Protein 4O9I (pdb70)

Secondary structure (DSSP, 8-state):
--S-----EEEEEEEEEE----STTSPPPTT-----PPP---EEEEEEEEP--GGG-EEEEHHHHHHH----HHHHHH--------TTHHHHHHTTSHHHH--TTTGGGT--TT---EEEEEEE-SS--EEEEEEPTTS-GGG-EEEETT---TTHHHHHHHHHHTT--

Solvent-accessible surface area: 12454 Å² total

Radius of gyration: 20.23 Å; Cα contacts (8 Å, |Δi|>4): 205; chains: 1; bounding box: 52×60×42 Å

Sequence (169 aa):
NLYFQKGKVQKILIWKWGQPPSPTPVPRPPDADPPKPLEGRPERQFFVKWQGSYWHCSWVSELQLELHCQVFRNYQRRKNDDEPPSDEEKSRKRKNKDPKFAEEERFYRYGIKPEWIHRILNHSVDKKGHVHYLIKWRDLPYDQASWESEDVEIQDYDLFKQSYWNHREL

Structure (mmCIF, N/CA/C/O backbone):
data_4O9I
#
_entry.id   4O9I
#
_cell.length_a   50.211
_cell.length_b   60.475
_cell.length_c   92.988
_cell.angle_alpha   90.00
_cell.angle_beta   90.00
_cell.angle_gamma   90.00
#
_symmetry.space_group_name_H-M   'P 21 21 21'
#
loop_
_entity.id
_entity.type
_entity.pdbx_description
1 polymer 'Chromodomain-helicase-DNA-binding protein 4'
2 water water
#
loop_
_atom_site.group_PDB
_atom_site.id
_atom_site.type_symbol
_atom_site.label_atom_id
_atom_site.label_alt_id
_atom_site.label_comp_id
_atom_site.label_asym_id
_atom_site.label_entity_id
_atom_site.label_seq_id
_atom_site.pdbx_PDB_ins_code
_atom_site.Cartn_x
_atom_site.Cartn_y
_atom_site.Cartn_z
_atom_site.occupancy
_atom_site.B_iso_or_equiv
_atom_site.auth_seq_id
_atom_site.auth_comp_id
_atom_site.auth_asym_id
_atom_site.auth_atom_id
_atom_site.pdbx_PDB_model_num
ATOM 1 N N . ASN A 1 16 ? 25.617 26.978 65.117 1.00 76.57 16 ASN X N 1
ATOM 2 C CA . ASN A 1 16 ? 26.675 26.098 65.652 1.00 73.02 16 ASN X CA 1
ATOM 3 C C . ASN A 1 16 ? 28.052 26.458 65.188 1.00 70.30 16 ASN X C 1
ATOM 4 O O . ASN A 1 16 ? 28.530 25.960 64.163 1.00 69.29 16 ASN X O 1
ATOM 9 N N . LEU A 1 17 ? 28.731 27.233 66.005 1.00 69.74 17 LEU X N 1
ATOM 10 C CA . LEU A 1 17 ? 30.076 27.648 65.708 1.00 66.06 17 LEU X CA 1
ATOM 11 C C . LEU A 1 17 ? 31.063 26.599 66.173 1.00 61.17 17 LEU X C 1
ATOM 12 O O . LEU A 1 17 ? 32.240 26.811 66.103 1.00 60.56 17 LEU X O 1
ATOM 17 N N . TYR A 1 18 ? 30.577 25.458 66.623 1.00 56.99 18 TYR X N 1
ATOM 18 C CA . TYR A 1 18 ? 31.458 24.376 66.961 1.00 52.32 18 TYR X CA 1
ATOM 19 C C . TYR A 1 18 ? 30.756 23.058 67.058 1.00 50.21 18 TYR X C 1
ATOM 20 O O . TYR A 1 18 ? 29.571 22.984 67.148 1.00 51.50 18 TYR X O 1
ATOM 29 N N . PHE A 1 19 ? 31.535 22.007 67.025 1.00 47.03 19 PHE X N 1
ATOM 30 C CA . PHE A 1 19 ? 31.047 20.666 66.916 1.00 46.06 19 PHE X CA 1
ATOM 31 C C . PHE A 1 19 ? 30.384 20.190 68.151 1.00 48.10 19 PHE X C 1
ATOM 32 O O . PHE A 1 19 ? 30.859 20.390 69.217 1.00 48.64 19 PHE X O 1
ATOM 40 N N . GLN A 1 20 ? 29.297 19.487 67.983 1.00 50.09 20 GLN X N 1
ATOM 41 C CA . GLN A 1 20 ? 28.515 19.042 69.090 1.00 52.71 20 GLN X CA 1
ATOM 42 C C . GLN A 1 20 ? 28.957 17.698 69.582 1.00 52.11 20 GLN X C 1
ATOM 43 O O . GLN A 1 20 ? 29.245 16.842 68.813 1.00 50.16 20 GLN X O 1
ATOM 57 N N . LYS A 1 22 ? 27.626 14.426 71.164 1.00 56.57 22 LYS X N 1
ATOM 58 C CA . LYS A 1 22 ? 26.307 13.861 71.176 1.00 58.09 22 LYS X CA 1
ATOM 59 C C . LYS A 1 22 ? 26.196 12.807 72.221 1.00 60.02 22 LYS X C 1
ATOM 60 O O . LYS A 1 22 ? 25.133 12.480 72.663 1.00 62.83 22 LYS X O 1
ATOM 66 N N . GLY A 1 23 ? 27.320 12.277 72.617 1.00 58.97 23 GLY X N 1
ATOM 67 C CA . GLY A 1 23 ? 27.346 11.255 73.646 1.00 60.39 23 GLY X CA 1
ATOM 68 C C . GLY A 1 23 ? 28.765 10.801 73.773 1.00 59.04 23 GLY X C 1
ATOM 69 O O . GLY A 1 23 ? 29.676 11.635 73.765 1.00 58.23 23 GLY X O 1
ATOM 70 N N . LYS A 1 24 ? 28.952 9.484 73.856 1.00 59.82 24 LYS X N 1
ATOM 71 C CA . LYS A 1 24 ? 30.277 8.863 73.865 1.00 58.70 24 LYS X CA 1
ATOM 72 C C . LYS A 1 24 ? 30.574 8.308 72.489 1.00 55.68 24 LYS X C 1
ATOM 73 O O . LYS A 1 24 ? 29.711 7.737 71.837 1.00 56.22 24 LYS X O 1
ATOM 79 N N . VAL A 1 25 ? 31.794 8.525 72.039 1.00 53.15 25 VAL X N 1
ATOM 80 C CA . VAL A 1 25 ? 32.217 8.088 70.742 1.00 50.70 25 VAL X CA 1
ATOM 81 C C . VAL A 1 25 ? 32.452 6.635 70.767 1.00 52.85 25 VAL X C 1
ATOM 82 O O . VAL A 1 25 ? 33.044 6.128 71.696 1.00 56.43 25 VAL X O 1
ATOM 86 N N . GLN A 1 26 ? 31.953 5.934 69.772 1.00 52.31 26 GLN X N 1
ATOM 87 C CA . GLN A 1 26 ? 32.185 4.497 69.695 1.00 54.52 26 GLN X CA 1
ATOM 88 C C . GLN A 1 26 ? 33.288 4.163 68.675 1.00 53.74 26 GLN X C 1
ATOM 89 O O . GLN A 1 26 ? 34.041 3.254 68.852 1.00 54.58 26 GLN X O 1
ATOM 95 N N . LYS A 1 27 ? 33.378 4.916 67.599 1.00 51.87 27 LYS X N 1
ATOM 96 C CA . LYS A 1 27 ? 34.209 4.507 66.510 1.00 52.39 27 LYS X CA 1
ATOM 97 C C . LYS A 1 27 ? 34.473 5.717 65.654 1.00 49.83 27 LYS X C 1
ATOM 98 O O . LYS A 1 27 ? 33.610 6.597 65.491 1.00 47.80 27 LYS X O 1
ATOM 104 N N . ILE A 1 28 ? 35.672 5.778 65.111 1.00 49.35 28 ILE X N 1
ATOM 105 C CA . ILE A 1 28 ? 35.940 6.792 64.127 1.00 47.34 28 ILE X CA 1
ATOM 106 C C . ILE A 1 28 ? 35.795 6.189 62.780 1.00 47.61 28 ILE X C 1
ATOM 107 O O . ILE A 1 28 ? 36.455 5.258 62.504 1.00 50.30 28 ILE X O 1
ATOM 112 N N . LEU A 1 29 ? 34.903 6.673 61.945 1.00 46.67 29 LEU X N 1
ATOM 113 C CA . LEU A 1 29 ? 34.682 6.045 60.648 1.00 47.79 29 LEU X CA 1
ATOM 114 C C . LEU A 1 29 ? 35.664 6.547 59.612 1.00 48.04 29 LEU X C 1
ATOM 115 O O . LEU A 1 29 ? 35.952 5.837 58.680 1.00 50.55 29 LEU X O 1
ATOM 120 N N . ILE A 1 30 ? 36.168 7.776 59.765 1.00 47.14 30 ILE X N 1
ATOM 121 C CA . ILE A 1 30 ? 37.001 8.442 58.749 1.00 46.87 30 ILE X CA 1
ATOM 122 C C . ILE A 1 30 ? 37.496 9.802 59.290 1.00 45.14 30 ILE X C 1
ATOM 123 O O . ILE A 1 30 ? 36.960 10.312 60.276 1.00 43.52 30 ILE X O 1
ATOM 128 N N . TRP A 1 31 ? 38.513 10.407 58.663 1.00 44.93 31 TRP X N 1
ATOM 129 C CA . TRP A 1 31 ? 38.849 11.811 58.964 1.00 42.28 31 TRP X CA 1
ATOM 130 C C . TRP A 1 31 ? 39.253 12.541 57.709 1.00 43.68 31 TRP X C 1
ATOM 131 O O . TRP A 1 31 ? 39.631 11.919 56.716 1.00 44.48 31 TRP X O 1
ATOM 142 N N . LYS A 1 32 ? 39.109 13.867 57.747 1.00 43.73 32 LYS X N 1
ATOM 143 C CA . LYS A 1 32 ? 39.538 14.744 56.659 1.00 45.10 32 LYS X CA 1
ATOM 144 C C . LYS A 1 32 ? 40.132 16.067 57.216 1.00 44.75 32 LYS X C 1
ATOM 145 O O . LYS A 1 32 ? 39.945 16.458 58.403 1.00 42.46 32 LYS X O 1
ATOM 151 N N . TRP A 1 33 ? 40.872 16.754 56.361 1.00 46.44 33 TRP X N 1
ATOM 152 C CA . TRP A 1 33 ? 41.402 18.051 56.730 1.00 46.92 33 TRP X CA 1
ATOM 153 C C . TRP A 1 33 ? 40.323 19.048 56.452 1.00 47.44 33 TRP X C 1
ATOM 154 O O . TRP A 1 33 ? 39.504 18.850 55.547 1.00 49.58 33 TRP X O 1
ATOM 165 N N . GLY A 1 34 ? 40.296 20.129 57.212 1.00 71.82 34 GLY X N 1
ATOM 166 C CA . GLY A 1 34 ? 39.162 21.011 57.139 1.00 72.15 34 GLY X CA 1
ATOM 167 C C . GLY A 1 34 ? 39.567 22.347 57.608 1.00 74.00 34 GLY X C 1
ATOM 168 O O . GLY A 1 34 ? 40.650 22.502 58.184 1.00 74.29 34 GLY X O 1
ATOM 169 N N . GLN A 1 35 ? 38.705 23.326 57.355 1.00 75.83 35 GLN X N 1
ATOM 170 C CA . GLN A 1 35 ? 39.029 24.700 57.724 1.00 77.73 35 GLN X CA 1
ATOM 171 C C . GLN A 1 35 ? 38.759 24.872 59.192 1.00 76.68 35 GLN X C 1
ATOM 172 O O . GLN A 1 35 ? 37.828 24.255 59.722 1.00 74.25 35 GLN X O 1
ATOM 178 N N . PRO A 1 36 ? 39.607 25.688 59.852 1.00 78.07 36 PRO X N 1
ATOM 179 C CA . PRO A 1 36 ? 39.374 26.096 61.243 1.00 78.17 36 PRO X CA 1
ATOM 180 C C . PRO A 1 36 ? 38.037 26.822 61.447 1.00 78.16 36 PRO X C 1
ATOM 181 O O . PRO A 1 36 ? 37.542 27.522 60.544 1.00 78.28 36 PRO X O 1
ATOM 185 N N . PRO A 1 37 ? 37.451 26.644 62.636 1.00 77.72 37 PRO X N 1
ATOM 186 C CA . PRO A 1 37 ? 36.337 27.472 63.007 1.00 78.02 37 PRO X CA 1
ATOM 187 C C . PRO A 1 37 ? 36.607 28.925 62.662 1.00 80.11 37 PRO X C 1
ATOM 188 O O . PRO A 1 37 ? 37.750 29.398 62.754 1.00 81.19 37 PRO X O 1
ATOM 192 N N . SER A 1 38 ? 35.570 29.616 62.214 1.00 81.12 38 SER X N 1
ATOM 193 C CA . SER A 1 38 ? 35.698 31.026 61.839 1.00 83.27 38 SER X CA 1
ATOM 194 C C . SER A 1 38 ? 34.464 31.816 62.377 1.00 83.70 38 SER X C 1
ATOM 195 O O . SER A 1 38 ? 33.365 31.231 62.507 1.00 83.34 38 SER X O 1
ATOM 198 N N . PRO A 1 39 ? 34.649 33.111 62.760 1.00 84.96 39 PRO X N 1
ATOM 199 C CA . PRO A 1 39 ? 33.541 33.922 63.305 1.00 84.94 39 PRO X CA 1
ATOM 200 C C . PRO A 1 39 ? 32.613 34.544 62.289 1.00 85.65 39 PRO X C 1
ATOM 201 O O . PRO A 1 39 ? 31.573 35.059 62.692 1.00 86.24 39 PRO X O 1
ATOM 205 N N . THR A 1 40 ? 32.984 34.514 61.006 1.00 86.30 40 THR X N 1
ATOM 206 C CA . THR A 1 40 ? 32.197 35.152 59.930 1.00 87.47 40 THR X CA 1
ATOM 207 C C . THR A 1 40 ? 30.683 34.900 60.064 1.00 86.56 40 THR X C 1
ATOM 208 O O . THR A 1 40 ? 29.873 35.804 59.778 1.00 87.10 40 THR X O 1
ATOM 212 N N . PRO A 1 41 ? 30.306 33.676 60.505 1.00 84.86 41 PRO X N 1
ATOM 213 C CA . PRO A 1 41 ? 28.911 33.244 60.735 1.00 84.32 41 PRO X CA 1
ATOM 214 C C . PRO A 1 41 ? 28.047 33.950 61.808 1.00 84.01 41 PRO X C 1
ATOM 215 O O . PRO A 1 41 ? 26.939 33.438 62.077 1.00 83.25 41 PRO X O 1
ATOM 219 N N . VAL A 1 42 ? 28.536 35.056 62.415 1.00 84.36 42 VAL X N 1
ATOM 220 C CA . VAL A 1 42 ? 27.803 35.809 63.478 1.00 83.44 42 VAL X CA 1
ATOM 221 C C . VAL A 1 42 ? 26.947 36.931 62.854 1.00 84.28 42 VAL X C 1
ATOM 222 O O . VAL A 1 42 ? 27.496 37.893 62.293 1.00 85.52 42 VAL X O 1
ATOM 226 N N . PRO A 1 43 ? 25.596 36.799 62.951 1.00 83.07 43 PRO X N 1
ATOM 227 C CA . PRO A 1 43 ? 24.677 37.658 62.198 1.00 83.63 43 PRO X CA 1
ATOM 228 C C . PRO A 1 43 ? 24.849 39.144 62.427 1.00 84.54 43 PRO X C 1
ATOM 229 O O . PRO A 1 43 ? 25.012 39.590 63.562 1.00 84.03 43 PRO X O 1
ATOM 233 N N . ARG A 1 44 ? 24.820 39.873 61.315 1.00 85.86 44 ARG X N 1
ATOM 234 C CA . ARG A 1 44 ? 24.926 41.318 61.283 1.00 87.32 44 ARG X CA 1
ATOM 235 C C . ARG A 1 44 ? 23.642 41.960 61.806 1.00 86.25 44 ARG X C 1
ATOM 236 O O . ARG A 1 44 ? 22.546 41.414 61.638 1.00 85.58 44 ARG X O 1
ATOM 244 N N . PRO A 1 45 ? 23.769 43.131 62.446 1.00 85.72 45 PRO X N 1
ATOM 245 C CA . PRO A 1 45 ? 22.589 43.799 62.977 1.00 84.90 45 PRO X CA 1
ATOM 246 C C . PRO A 1 45 ? 21.801 44.462 61.875 1.00 85.53 45 PRO X C 1
ATOM 247 O O . PRO A 1 45 ? 22.383 44.896 60.884 1.00 87.51 45 PRO X O 1
ATOM 251 N N . PRO A 1 46 ? 20.483 44.566 62.045 1.00 84.24 46 PRO X N 1
ATOM 252 C CA . PRO A 1 46 ? 19.662 45.195 61.012 1.00 85.30 46 PRO X CA 1
ATOM 253 C C . PRO A 1 46 ? 19.937 46.668 60.743 1.00 86.95 46 PRO X C 1
ATOM 254 O O . PRO A 1 46 ? 19.430 47.173 59.761 1.00 89.03 46 PRO X O 1
ATOM 258 N N . ASP A 1 47 ? 20.722 47.348 61.583 1.00 86.65 47 ASP X N 1
ATOM 259 C CA . ASP A 1 47 ? 20.989 48.790 61.422 1.00 88.18 47 ASP X CA 1
ATOM 260 C C . ASP A 1 47 ? 22.387 49.175 60.867 1.00 90.28 47 ASP X C 1
ATOM 261 O O . ASP A 1 47 ? 22.746 50.347 60.835 1.00 91.34 47 ASP X O 1
ATOM 266 N N . ALA A 1 48 ? 23.116 48.220 60.331 1.00 91.29 48 ALA X N 1
ATOM 267 C CA . ALA A 1 48 ? 24.409 48.524 59.737 1.00 93.67 48 ALA X CA 1
ATOM 268 C C . ALA A 1 48 ? 24.293 48.945 58.275 1.00 96.89 48 ALA X C 1
ATOM 269 O O . ALA A 1 48 ? 23.201 49.198 57.782 1.00 97.72 48 ALA X O 1
ATOM 271 N N . ASP A 1 49 ? 25.434 49.017 57.593 1.00 99.31 49 ASP X N 1
ATOM 272 C CA . ASP A 1 49 ? 25.514 49.336 56.163 1.00 102.05 49 ASP X CA 1
ATOM 273 C C . ASP A 1 49 ? 26.818 48.811 55.576 1.00 103.10 49 ASP X C 1
ATOM 274 O O . ASP A 1 49 ? 27.679 48.327 56.303 1.00 102.13 49 ASP X O 1
ATOM 276 N N . PRO A 1 50 ? 26.948 48.874 54.255 1.00 105.44 50 PRO X N 1
ATOM 277 C CA . PRO A 1 50 ? 28.165 48.416 53.568 1.00 106.18 50 PRO X CA 1
ATOM 278 C C . PRO A 1 50 ? 29.262 48.010 54.526 1.00 104.74 50 PRO X C 1
ATOM 279 O O . PRO A 1 50 ? 30.170 48.808 54.705 1.00 106.45 50 PRO X O 1
ATOM 283 N N . PRO A 1 55 ? 32.994 42.274 57.926 1.00 118.86 55 PRO X N 1
ATOM 284 C CA . PRO A 1 55 ? 34.431 42.108 58.221 1.00 119.10 55 PRO X CA 1
ATOM 285 C C . PRO A 1 55 ? 34.998 40.677 57.966 1.00 117.33 55 PRO X C 1
ATOM 286 O O . PRO A 1 55 ? 34.375 39.667 58.350 1.00 115.17 55 PRO X O 1
ATOM 290 N N . LYS A 1 56 ? 36.170 40.605 57.318 1.00 118.18 56 LYS X N 1
ATOM 291 C CA . LYS A 1 56 ? 36.762 39.317 56.872 1.00 116.66 56 LYS X CA 1
ATOM 292 C C . LYS A 1 56 ? 38.087 38.954 57.587 1.00 115.84 56 LYS X C 1
ATOM 293 O O . LYS A 1 56 ? 39.075 39.699 57.488 1.00 117.66 56 LYS X O 1
ATOM 299 N N . PRO A 1 57 ? 38.098 37.806 58.315 1.00 112.72 57 PRO X N 1
ATOM 300 C CA . PRO A 1 57 ? 39.303 37.272 58.988 1.00 111.47 57 PRO X CA 1
ATOM 301 C C . PRO A 1 57 ? 40.230 36.414 58.088 1.00 110.34 57 PRO X C 1
ATOM 302 O O . PRO A 1 57 ? 39.750 35.768 57.156 1.00 109.55 57 PRO X O 1
ATOM 306 N N . LEU A 1 58 ? 41.540 36.416 58.380 1.00 109.69 58 LEU X N 1
ATOM 307 C CA . LEU A 1 58 ? 42.537 35.627 57.628 1.00 108.62 58 LEU X CA 1
ATOM 308 C C . LEU A 1 58 ? 42.271 34.136 57.846 1.00 105.22 58 LEU X C 1
ATOM 309 O O . LEU A 1 58 ? 41.738 33.732 58.891 1.00 103.85 58 LEU X O 1
ATOM 314 N N . GLU A 1 59 ? 42.614 33.322 56.851 1.00 103.50 59 GLU X N 1
ATOM 315 C CA . GLU A 1 59 ? 42.298 31.896 56.907 1.00 100.09 59 GLU X CA 1
ATOM 316 C C . GLU A 1 59 ? 43.330 31.151 57.726 1.00 97.47 59 GLU X C 1
ATOM 317 O O . GLU A 1 59 ? 44.544 31.382 57.593 1.00 98.32 59 GLU X O 1
ATOM 323 N N . GLY A 1 60 ? 42.821 30.267 58.580 1.00 93.15 60 GLY X N 1
ATOM 324 C CA . GLY A 1 60 ? 43.641 29.608 59.568 1.00 90.61 60 GLY X CA 1
ATOM 325 C C . GLY A 1 60 ? 44.251 28.352 58.998 1.00 87.82 60 GLY X C 1
ATOM 326 O O . GLY A 1 60 ? 43.966 27.961 57.862 1.00 87.01 60 GLY X O 1
ATOM 327 N N . ARG A 1 61 ? 45.109 27.736 59.806 1.00 85.23 61 ARG X N 1
ATOM 328 C CA . ARG A 1 61 ? 45.654 26.428 59.521 1.00 82.70 61 ARG X CA 1
ATOM 329 C C . ARG A 1 61 ? 44.532 25.363 59.537 1.00 78.47 61 ARG X C 1
ATOM 330 O O . ARG A 1 61 ? 43.752 25.275 60.493 1.00 76.77 61 ARG X O 1
ATOM 338 N N . PRO A 1 62 ? 44.459 24.538 58.483 1.00 75.56 62 PRO X N 1
ATOM 339 C CA . PRO A 1 62 ? 43.448 23.511 58.503 1.00 72.32 62 PRO X CA 1
ATOM 340 C C . PRO A 1 62 ? 43.726 22.544 59.625 1.00 69.42 62 PRO X C 1
ATOM 341 O O . PRO A 1 62 ? 44.877 22.381 60.045 1.00 69.84 62 PRO X O 1
ATOM 345 N N . GLU A 1 63 ? 42.676 21.896 60.097 1.00 65.82 63 GLU X N 1
ATOM 346 C CA . GLU A 1 63 ? 42.828 20.937 61.151 1.00 63.16 63 GLU X CA 1
ATOM 347 C C . GLU A 1 63 ? 42.053 19.684 60.876 1.00 58.91 63 GLU X C 1
ATOM 348 O O . GLU A 1 63 ? 41.252 19.622 59.942 1.00 58.25 63 GLU X O 1
ATOM 354 N N . ARG A 1 64 ? 42.324 18.656 61.658 1.00 55.31 64 ARG X N 1
ATOM 355 C CA . ARG A 1 64 ? 41.715 17.377 61.369 1.00 52.37 64 ARG X CA 1
ATOM 356 C C . ARG A 1 64 ? 40.337 17.350 61.932 1.00 51.33 64 ARG X C 1
ATOM 357 O O . ARG A 1 64 ? 40.144 17.811 63.016 1.00 51.58 64 ARG X O 1
ATOM 365 N N . GLN A 1 65 ? 39.379 16.862 61.163 1.00 50.70 65 GLN X N 1
ATOM 366 C CA . GLN A 1 65 ? 38.003 16.618 61.637 1.00 50.14 65 GLN X CA 1
ATOM 367 C C . GLN A 1 65 ? 37.637 15.178 61.472 1.00 49.18 65 GLN X C 1
ATOM 368 O O . GLN A 1 65 ? 37.961 14.565 60.469 1.00 48.91 65 GLN X O 1
ATOM 374 N N . PHE A 1 66 ? 36.896 14.675 62.436 1.00 48.77 66 PHE X N 1
ATOM 375 C CA . PHE A 1 66 ? 36.640 13.246 62.551 1.00 48.01 66 PHE X CA 1
ATOM 376 C C . PHE A 1 66 ? 35.161 12.921 62.496 1.00 47.76 66 PHE X C 1
ATOM 377 O O . PHE A 1 66 ? 34.393 13.530 63.169 1.00 48.04 66 PHE X O 1
ATOM 385 N N . PHE A 1 67 ? 34.778 11.981 61.651 1.00 47.34 67 PHE X N 1
ATOM 386 C CA . PHE A 1 67 ? 33.399 11.487 61.579 1.00 47.23 67 PHE X CA 1
ATOM 387 C C . PHE A 1 67 ? 33.246 10.295 62.502 1.00 46.89 67 PHE X C 1
ATOM 388 O O . PHE A 1 67 ? 33.885 9.288 62.281 1.00 46.50 67 PHE X O 1
ATOM 396 N N . VAL A 1 68 ? 32.405 10.404 63.519 1.00 47.14 68 VAL X N 1
ATOM 397 C CA . VAL A 1 68 ? 32.311 9.366 64.539 1.00 47.06 68 VAL X CA 1
ATOM 398 C C . VAL A 1 68 ? 30.925 8.744 64.557 1.00 47.24 68 VAL X C 1
ATOM 399 O O . VAL A 1 68 ? 29.947 9.378 64.121 1.00 47.52 68 VAL X O 1
ATOM 403 N N . LYS A 1 69 ? 30.861 7.492 65.035 1.00 47.21 69 LYS X N 1
ATOM 404 C CA . LYS A 1 69 ? 29.637 6.868 65.495 1.00 47.66 69 LYS X CA 1
ATOM 405 C C . LYS A 1 69 ? 29.559 6.986 67.005 1.00 48.11 69 LYS X C 1
ATOM 406 O O . LYS A 1 69 ? 30.535 6.784 67.689 1.00 48.06 69 LYS X O 1
ATOM 412 N N . TRP A 1 70 ? 28.389 7.340 67.511 1.00 48.65 70 TRP X N 1
ATOM 413 C CA . TRP A 1 70 ? 28.171 7.485 68.935 1.00 49.21 70 TRP X CA 1
ATOM 414 C C . TRP A 1 70 ? 27.655 6.146 69.519 1.00 50.12 70 TRP X C 1
ATOM 415 O O . TRP A 1 70 ? 26.919 5.375 68.865 1.00 50.39 70 TRP X O 1
ATOM 426 N N . GLN A 1 71 ? 28.048 5.887 70.753 1.00 51.01 71 GLN X N 1
ATOM 427 C CA . GLN A 1 71 ? 27.527 4.776 71.472 1.00 52.66 71 GLN X CA 1
ATOM 428 C C . GLN A 1 71 ? 26.049 4.860 71.647 1.00 52.45 71 GLN X C 1
ATOM 429 O O . GLN A 1 71 ? 25.548 5.881 72.106 1.00 52.57 71 GLN X O 1
ATOM 435 N N . GLY A 1 72 ? 25.377 3.760 71.299 1.00 52.30 72 GLY X N 1
ATOM 436 C CA . GLY A 1 72 ? 23.956 3.544 71.555 1.00 53.25 72 GLY X CA 1
ATOM 437 C C . GLY A 1 72 ? 23.052 4.231 70.581 1.00 53.08 72 GLY X C 1
ATOM 438 O O . GLY A 1 72 ? 21.867 4.361 70.842 1.00 53.93 72 GLY X O 1
ATOM 447 N N . SER A 1 74 ? 22.131 5.061 66.318 1.00 51.99 74 SER X N 1
ATOM 448 C CA . SER A 1 74 ? 22.262 4.649 64.938 1.00 51.70 74 SER X CA 1
ATOM 449 C C . SER A 1 74 ? 23.131 5.566 64.127 1.00 50.79 74 SER X C 1
ATOM 450 O O . SER A 1 74 ? 23.427 6.700 64.510 1.00 50.51 74 SER X O 1
ATOM 453 N N . TYR A 1 75 ? 23.385 5.116 62.926 1.00 50.54 75 TYR X N 1
ATOM 454 C CA . TYR A 1 75 ? 24.179 5.796 61.957 1.00 49.87 75 TYR X CA 1
ATOM 455 C C . TYR A 1 75 ? 23.591 7.117 61.524 1.00 50.21 75 TYR X C 1
ATOM 456 O O . TYR A 1 75 ? 24.274 7.920 60.993 1.00 49.80 75 TYR X O 1
ATOM 465 N N . TRP A 1 76 ? 22.328 7.352 61.773 1.00 51.07 76 TRP X N 1
ATOM 466 C CA . TRP A 1 76 ? 21.721 8.632 61.478 1.00 51.48 76 TRP X CA 1
ATOM 467 C C . TRP A 1 76 ? 22.353 9.763 62.257 1.00 51.00 76 TRP X C 1
ATOM 468 O O . TRP A 1 76 ? 22.275 10.903 61.884 1.00 51.14 76 TRP X O 1
ATOM 479 N N . HIS A 1 77 ? 22.920 9.443 63.393 1.00 50.61 77 HIS X N 1
ATOM 480 C CA . HIS A 1 77 ? 23.476 10.443 64.281 1.00 50.31 77 HIS X CA 1
ATOM 481 C C . HIS A 1 77 ? 24.954 10.747 64.124 1.00 49.56 77 HIS X C 1
ATOM 482 O O . HIS A 1 77 ? 25.506 11.563 64.892 1.00 49.41 77 HIS X O 1
ATOM 489 N N . CYS A 1 78 ? 25.597 10.104 63.142 1.00 49.37 78 CYS X N 1
ATOM 490 C CA . CYS A 1 78 ? 27.035 10.251 62.986 1.00 49.72 78 CYS X CA 1
ATOM 491 C C . CYS A 1 78 ? 27.248 11.663 6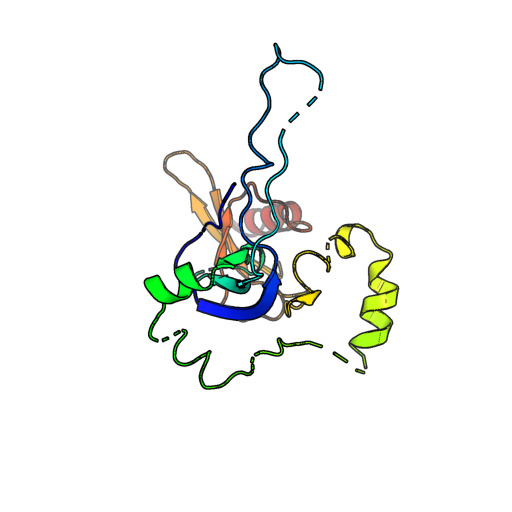2.586 1.00 50.32 78 CYS X C 1
ATOM 492 O O . CYS A 1 78 ? 26.493 12.216 61.796 1.00 50.45 78 CYS X O 1
ATOM 495 N N . SER A 1 79 ? 28.267 12.237 63.179 1.00 39.08 79 SER X N 1
ATOM 496 C CA . SER A 1 79 ? 28.563 13.630 63.030 1.00 39.50 79 SER X CA 1
ATOM 497 C C . SER A 1 79 ? 30.065 13.830 63.181 1.00 37.63 79 SER X C 1
ATOM 498 O O . SER A 1 79 ? 30.832 12.899 63.366 1.00 35.69 79 SER X O 1
ATOM 501 N N . TRP A 1 80 ? 30.498 15.063 63.101 1.00 38.61 80 TRP X N 1
ATOM 502 C CA . TRP A 1 80 ? 31.910 15.287 63.076 1.00 37.61 80 TRP X CA 1
ATOM 503 C C . TRP A 1 80 ? 32.325 15.817 64.426 1.00 36.91 80 TRP X C 1
ATOM 504 O O . TRP A 1 80 ? 31.558 16.474 65.149 1.00 36.59 80 TRP X O 1
ATOM 515 N N . VAL A 1 81 ? 33.571 15.538 64.757 1.00 37.03 81 VAL X N 1
ATOM 516 C CA . VAL A 1 81 ? 34.178 16.141 65.932 1.00 36.99 81 VAL X CA 1
ATOM 517 C C . VAL A 1 81 ? 35.589 16.609 65.643 1.00 37.43 81 VAL X C 1
ATOM 518 O O . VAL A 1 81 ? 36.207 16.230 64.609 1.00 37.92 81 VAL X O 1
ATOM 522 N N . SER A 1 82 ? 36.095 17.466 66.525 1.00 37.54 82 SER X N 1
ATOM 523 C CA . SER A 1 82 ? 37.432 18.027 66.292 1.00 38.35 82 SER X CA 1
ATOM 524 C C . SER A 1 82 ? 38.458 17.150 66.940 1.00 38.74 82 SER X C 1
ATOM 525 O O . SER A 1 82 ? 38.172 16.375 67.882 1.00 40.08 82 SER X O 1
ATOM 528 N N . GLU A 1 83 ? 39.657 17.229 66.430 1.00 40.94 83 GLU X N 1
ATOM 529 C CA . GLU A 1 83 ? 40.782 16.546 67.060 1.00 42.92 83 GLU X CA 1
ATOM 530 C C . GLU A 1 83 ? 40.850 16.850 68.562 1.00 43.67 83 GLU X C 1
ATOM 531 O O . GLU A 1 83 ? 41.137 15.955 69.387 1.00 44.56 83 GLU X O 1
ATOM 537 N N . LEU A 1 84 ? 40.581 18.095 68.945 1.00 43.77 84 LEU X N 1
ATOM 538 C CA . LEU A 1 84 ? 40.693 18.438 70.349 1.00 44.49 84 LEU X CA 1
ATOM 539 C C . LEU A 1 84 ? 39.626 17.707 71.156 1.00 43.71 84 LEU X C 1
ATOM 540 O O . LEU A 1 84 ? 39.903 17.237 72.254 1.00 45.43 84 LEU X O 1
ATOM 545 N N . GLN A 1 85 ? 38.407 17.590 70.638 1.00 41.59 85 GLN X N 1
ATOM 546 C CA . GLN A 1 85 ? 37.371 16.931 71.405 1.00 40.49 85 GLN X CA 1
ATOM 547 C C . GLN A 1 85 ? 37.729 15.490 71.615 1.00 41.72 85 GLN X C 1
ATOM 548 O O . GLN A 1 85 ? 37.559 14.974 72.742 1.00 42.22 85 GLN X O 1
ATOM 554 N N . LEU A 1 86 ? 38.267 14.840 70.564 1.00 41.39 86 LEU X N 1
ATOM 555 C CA . LEU A 1 86 ? 38.734 13.468 70.719 1.00 41.64 86 LEU X CA 1
ATOM 556 C C . LEU A 1 86 ? 39.860 13.399 71.696 1.00 44.95 86 LEU X C 1
ATOM 557 O O . LEU A 1 86 ? 39.904 12.444 72.466 1.00 46.75 86 LEU X O 1
ATOM 562 N N . GLU A 1 87 ? 40.795 14.357 71.665 1.00 46.65 87 GLU X N 1
ATOM 563 C CA . GLU A 1 87 ? 41.897 14.323 72.637 1.00 50.52 87 GLU X CA 1
ATOM 564 C C . GLU A 1 87 ? 41.366 14.424 74.071 1.00 51.35 87 GLU X C 1
ATOM 565 O O . GLU A 1 87 ? 41.753 13.682 74.928 1.00 52.67 87 GLU X O 1
ATOM 571 N N . LEU A 1 88 ? 40.454 15.340 74.328 1.00 51.04 88 LEU X N 1
ATOM 572 C CA . LEU A 1 88 ? 39.986 15.550 75.706 1.00 52.84 88 LEU X CA 1
ATOM 573 C C . LEU A 1 88 ? 39.085 14.401 76.184 1.00 53.29 88 LEU X C 1
ATOM 574 O O . LEU A 1 88 ? 39.033 14.112 77.357 1.00 55.34 88 LEU X O 1
ATOM 579 N N . HIS A 1 89 ? 38.401 13.730 75.285 1.00 51.83 89 HIS X N 1
ATOM 580 C CA . HIS A 1 89 ? 37.335 12.881 75.739 1.00 53.06 89 HIS X CA 1
ATOM 581 C C . HIS A 1 89 ? 37.528 11.404 75.410 1.00 55.17 89 HIS X C 1
ATOM 582 O O . HIS A 1 89 ? 36.921 10.576 76.054 1.00 58.02 89 HIS X O 1
ATOM 589 N N . CYS A 1 90 ? 38.401 11.048 74.471 1.00 55.68 90 CYS X N 1
ATOM 590 C CA . CYS A 1 90 ? 38.638 9.634 74.132 1.00 57.83 90 CYS X CA 1
ATOM 591 C C . CYS A 1 90 ? 40.084 9.407 73.914 1.00 57.69 90 CYS X C 1
ATOM 592 O O . CYS A 1 90 ? 40.461 8.935 72.868 1.00 55.96 90 CYS X O 1
ATOM 595 N N . GLN A 1 91 ? 40.911 9.782 74.871 1.00 60.20 91 GLN X N 1
ATOM 596 C CA . GLN A 1 91 ? 42.332 9.867 74.586 1.00 62.33 91 GLN X CA 1
ATOM 597 C C . GLN A 1 91 ? 42.886 8.488 74.322 1.00 64.09 91 GLN X C 1
ATOM 598 O O . GLN A 1 91 ? 43.605 8.321 73.358 1.00 64.33 91 GLN X O 1
ATOM 604 N N . VAL A 1 92 ? 42.498 7.500 75.116 1.00 65.96 92 VAL X N 1
ATOM 605 C CA . VAL A 1 92 ? 43.011 6.176 74.919 1.00 68.94 92 VAL X CA 1
ATOM 606 C C . VAL A 1 92 ? 42.606 5.620 73.557 1.00 68.06 92 VAL X C 1
ATOM 607 O O . VAL A 1 92 ? 43.452 5.093 72.815 1.00 70.45 92 VAL X O 1
AT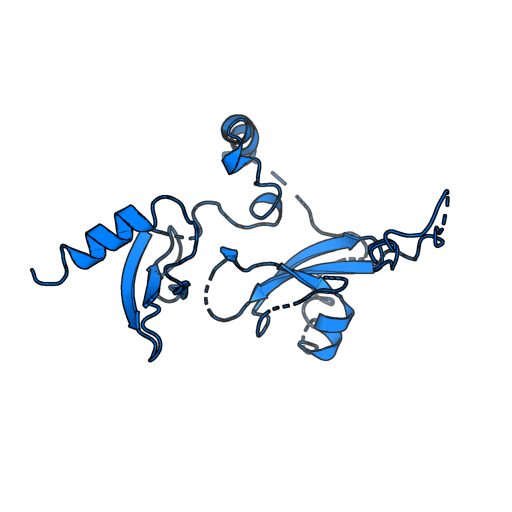OM 619 N N . PHE A 1 94 ? 41.704 7.365 70.979 1.00 58.29 94 PHE X N 1
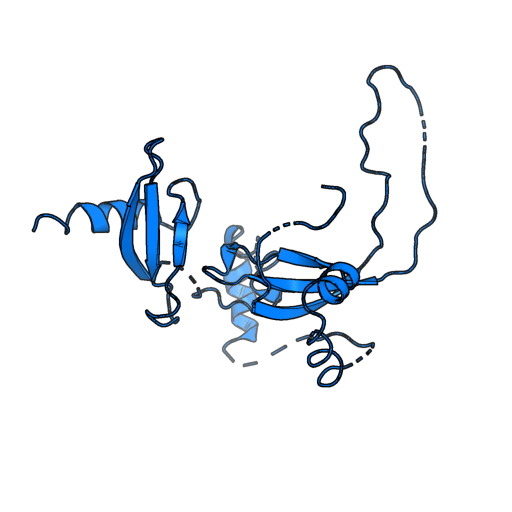ATOM 620 C CA . PHE A 1 94 ? 42.258 8.228 69.959 1.00 55.29 94 PHE X CA 1
ATOM 621 C C . PHE A 1 94 ? 43.778 7.950 69.769 1.00 56.92 94 PHE X C 1
ATOM 622 O O . PHE A 1 94 ? 44.362 8.030 68.677 1.00 55.91 94 PHE X O 1
ATOM 630 N N . ARG A 1 95 ? 44.410 7.604 70.868 1.00 59.31 95 ARG X N 1
ATOM 631 C CA . ARG A 1 95 ? 45.828 7.285 70.875 1.00 62.56 95 ARG X CA 1
ATOM 632 C C . ARG A 1 95 ? 46.029 6.012 70.026 1.00 62.71 95 ARG X C 1
ATOM 633 O O . ARG A 1 95 ? 46.950 5.977 69.202 1.00 63.89 95 ARG X O 1
ATOM 641 N N . ASN A 1 96 ? 45.124 5.035 70.154 1.00 61.61 96 ASN X N 1
ATOM 642 C CA . ASN A 1 96 ? 45.201 3.823 69.351 1.00 62.80 96 ASN X CA 1
ATOM 643 C C . ASN A 1 96 ? 44.965 4.147 67.891 1.00 60.20 96 ASN X C 1
ATOM 644 O O . ASN A 1 96 ? 45.589 3.570 67.010 1.00 61.94 96 ASN X O 1
ATOM 649 N N . TYR A 1 97 ? 44.049 5.069 67.627 1.00 56.56 97 TYR X N 1
ATOM 650 C CA . TYR A 1 97 ? 43.665 5.348 66.268 1.00 54.11 97 TYR X CA 1
ATOM 651 C C . TYR A 1 97 ? 44.833 5.956 65.508 1.00 54.44 97 TYR X C 1
ATOM 652 O O . TYR A 1 97 ? 45.097 5.564 64.381 1.00 53.68 97 TYR X O 1
ATOM 661 N N . GLN A 1 98 ? 45.514 6.905 66.156 1.00 55.07 98 GLN X N 1
ATOM 662 C CA . GLN A 1 98 ? 46.677 7.609 65.597 1.00 57.49 98 GLN X CA 1
ATOM 663 C C . GLN A 1 98 ? 47.881 6.707 65.258 1.00 60.58 98 GLN X C 1
ATOM 664 O O . GLN A 1 98 ? 48.611 6.926 64.273 1.00 61.85 98 GLN X O 1
ATOM 670 N N A ARG A 1 99 ? 48.084 5.696 66.086 0.50 62.53 99 ARG X N 1
ATOM 671 N N B ARG A 1 99 ? 48.077 5.698 66.095 0.50 62.13 99 ARG X N 1
ATOM 672 C CA A ARG A 1 99 ? 49.198 4.792 65.930 0.50 66.12 99 ARG X CA 1
ATOM 673 C CA B ARG A 1 99 ? 49.179 4.771 65.967 0.50 65.39 99 ARG X CA 1
ATOM 674 C C A ARG A 1 99 ? 48.981 3.770 64.813 0.50 66.94 99 ARG X C 1
ATOM 675 C C B ARG A 1 99 ? 48.978 3.776 64.822 0.50 66.52 99 ARG X C 1
ATOM 676 O O A ARG A 1 99 ? 49.950 3.378 64.125 0.50 69.38 99 ARG X O 1
ATOM 677 O O B ARG A 1 99 ? 49.951 3.407 64.127 0.50 68.96 99 ARG X O 1
ATOM 692 N N . LYS A 1 100 ? 47.722 3.356 64.626 1.00 64.94 100 LYS X N 1
ATOM 693 C CA . LYS A 1 100 ? 47.346 2.459 63.506 1.00 65.87 100 LYS X CA 1
ATOM 694 C C . LYS A 1 100 ? 47.172 3.209 62.177 1.00 63.64 100 LYS X C 1
ATOM 695 O O . LYS A 1 100 ? 47.331 2.614 61.136 1.00 63.66 100 LYS X O 1
ATOM 701 N N . ASN A 1 101 ? 46.853 4.506 62.210 1.00 61.51 101 ASN X N 1
ATOM 702 C CA . ASN A 1 101 ? 46.581 5.229 60.959 1.00 60.75 101 ASN X CA 1
ATOM 703 C C . ASN A 1 101 ? 47.545 6.352 60.526 1.00 62.54 101 ASN X C 1
ATOM 704 O O . ASN A 1 101 ? 48.247 6.964 61.330 1.00 62.99 101 ASN X O 1
ATOM 709 N N . ASP A 1 102 ? 47.612 6.553 59.215 1.00 64.99 102 ASP X N 1
ATOM 710 C CA . ASP A 1 102 ? 48.409 7.613 58.617 1.00 67.70 102 ASP X CA 1
ATOM 711 C C . ASP A 1 102 ? 47.717 8.903 59.009 1.00 65.97 102 ASP X C 1
ATOM 712 O O . ASP A 1 102 ? 46.512 9.083 58.766 1.00 63.93 102 ASP X O 1
ATOM 725 N N . ASP A 1 104 ? 48.837 11.986 58.196 1.00 72.04 104 ASP X N 1
ATOM 726 C CA . ASP A 1 104 ? 49.074 13.138 57.358 1.00 74.70 104 ASP X CA 1
ATOM 727 C C . ASP A 1 104 ? 48.271 13.081 56.083 1.00 74.05 104 ASP X C 1
ATOM 728 O O . ASP A 1 104 ? 47.818 14.101 55.571 1.00 73.99 104 ASP X O 1
ATOM 733 N N . GLU A 1 105 ? 48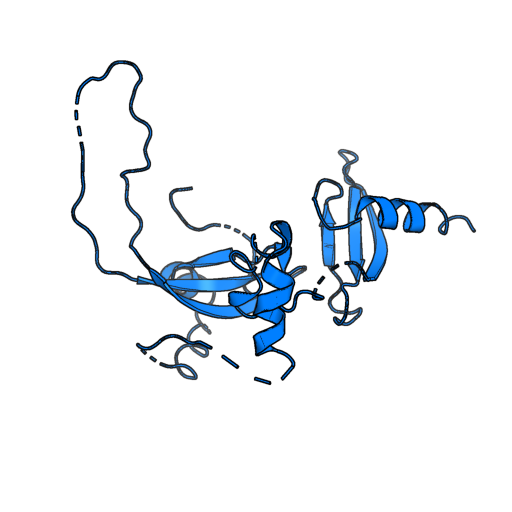.056 11.874 55.609 1.00 73.95 105 GLU X N 1
ATOM 734 C CA . GLU A 1 105 ? 47.254 11.631 54.425 1.00 74.67 105 GLU X CA 1
ATOM 735 C C . GLU A 1 105 ? 46.003 10.921 54.950 1.00 70.72 105 GLU X C 1
ATOM 736 O O . GLU A 1 105 ? 46.119 9.933 55.647 1.00 69.69 105 GLU X O 1
ATOM 742 N N . PRO A 1 106 ? 44.810 11.475 54.696 1.00 69.19 106 PRO X N 1
ATOM 743 C CA . PRO A 1 106 ? 43.583 10.846 55.202 1.00 66.54 106 PRO X CA 1
ATOM 744 C C . PRO A 1 106 ? 42.983 9.813 54.280 1.00 67.35 106 PRO X C 1
ATOM 745 O O . PRO A 1 106 ? 43.301 9.771 53.094 1.00 68.81 106 PRO X O 1
ATOM 749 N N . PRO A 1 107 ? 42.073 9.002 54.816 1.00 66.37 107 PRO X N 1
ATOM 750 C CA . PRO A 1 107 ? 41.569 7.839 54.073 1.00 68.51 107 PRO X CA 1
ATOM 751 C C . PRO A 1 107 ? 40.756 8.170 52.813 1.00 71.34 107 PRO X C 1
ATOM 752 O O . PRO A 1 107 ? 40.221 9.269 52.711 1.00 70.91 107 PRO X O 1
ATOM 756 N N . SER A 1 108 ? 40.673 7.218 51.871 1.00 75.44 108 SER X N 1
ATOM 757 C CA . SER A 1 108 ? 39.634 7.244 50.787 1.00 78.63 108 SER X CA 1
ATOM 758 C C . SER A 1 108 ? 38.197 7.006 51.341 1.00 78.35 108 SER X C 1
ATOM 759 O O . SER A 1 108 ? 37.270 7.821 51.130 1.00 79.21 108 SER X O 1
ATOM 762 N N . ASP A 1 114 ? 30.442 -4.122 41.058 1.00 147.26 114 ASP X N 1
ATOM 763 C CA . ASP A 1 114 ? 29.626 -4.167 42.265 1.00 145.55 114 ASP X CA 1
ATOM 764 C C . ASP A 1 114 ? 29.492 -2.770 42.916 1.00 140.33 114 ASP X C 1
ATOM 765 O O . ASP A 1 114 ? 28.611 -2.006 42.531 1.00 142.32 114 ASP X O 1
ATOM 767 N N . GLU A 1 115 ? 30.363 -2.422 43.867 1.00 134.33 115 GLU X N 1
ATOM 768 C CA . GLU A 1 115 ? 30.188 -1.189 44.682 1.00 129.54 115 GLU X CA 1
ATOM 769 C C . GLU A 1 115 ? 30.324 0.167 43.934 1.00 128.87 115 GLU X C 1
ATOM 770 O O . GLU A 1 115 ? 29.805 1.183 44.411 1.00 126.67 115 GLU X O 1
ATOM 772 N N . GLU A 1 116 ? 31.005 0.179 42.777 1.00 131.07 116 GLU X N 1
ATOM 773 C CA . GLU A 1 116 ? 31.467 1.433 42.130 1.00 129.81 116 GLU X CA 1
ATOM 774 C C . GLU A 1 116 ? 30.427 2.074 41.196 1.00 134.24 116 GLU X C 1
ATOM 775 O O . GLU A 1 116 ? 29.745 3.025 41.596 1.00 133.00 116 GLU X O 1
ATOM 777 N N . LYS A 1 117 ? 30.305 1.543 39.972 1.00 139.42 117 LYS X N 1
ATOM 778 C CA . LYS A 1 117 ? 29.413 2.103 38.921 1.00 144.72 117 LYS X CA 1
ATOM 779 C C . LYS A 1 117 ? 27.921 2.167 39.271 1.00 146.68 117 LYS X C 1
ATOM 780 O O . LYS A 1 117 ? 27.132 2.729 38.508 1.00 151.35 117 LYS X O 1
ATOM 786 N N . SER A 1 118 ? 27.538 1.567 40.396 1.00 143.49 118 SER X N 1
ATOM 787 C CA . SER A 1 118 ? 26.157 1.580 40.865 1.00 145.24 118 SER X CA 1
ATOM 788 C C . SER A 1 118 ? 25.953 2.549 42.044 1.00 139.48 118 SER X C 1
ATOM 789 O O . SER A 1 118 ? 24.816 2.812 42.442 1.00 141.27 118 SER X O 1
ATOM 792 N N . ARG A 1 119 ? 27.042 3.068 42.616 1.00 132.64 119 ARG X N 1
ATOM 793 C CA . ARG A 1 119 ? 26.952 4.298 43.423 1.00 127.89 119 ARG X CA 1
ATOM 794 C C . ARG A 1 119 ? 26.651 5.456 42.455 1.00 130.56 119 ARG X C 1
ATOM 795 O O . ARG A 1 119 ? 25.944 6.399 42.803 1.00 130.39 119 ARG X O 1
ATOM 797 N N . LYS A 1 120 ? 27.173 5.349 41.227 1.00 133.30 120 LYS X N 1
ATOM 798 C CA . LYS A 1 120 ? 26.968 6.349 40.175 1.00 136.72 120 LYS X CA 1
ATOM 799 C C . LYS A 1 120 ? 25.508 6.407 39.730 1.00 142.61 120 LYS X C 1
ATOM 800 O O . LYS A 1 120 ? 24.848 7.414 39.958 1.00 143.10 120 LYS X O 1
ATOM 802 N N . ARG A 1 121 ? 25.007 5.329 39.121 1.00 147.10 121 ARG X N 1
ATOM 803 C CA . ARG A 1 121 ? 23.616 5.277 38.623 1.00 153.93 121 ARG X CA 1
ATOM 804 C C . ARG A 1 121 ? 22.533 5.502 39.719 1.00 152.84 121 ARG X C 1
ATOM 805 O O . ARG A 1 121 ? 21.553 6.197 39.467 1.00 157.24 121 ARG X O 1
ATOM 807 N N . LYS A 1 122 ? 22.712 4.956 40.930 1.00 147.27 122 LYS X N 1
ATOM 808 C CA . LYS A 1 122 ? 21.709 5.113 42.020 1.00 146.12 122 LYS X CA 1
ATOM 809 C C . LYS A 1 122 ? 21.611 6.552 42.507 1.00 142.68 122 LYS X C 1
ATOM 810 O O . LYS A 1 122 ? 20.583 6.964 43.037 1.00 144.12 122 LYS X O 1
ATOM 812 N N . ASN A 1 123 ? 22.695 7.299 42.300 1.00 83.68 123 ASN X N 1
ATOM 813 C CA . ASN A 1 123 ? 22.861 8.697 42.753 1.00 83.62 123 ASN X CA 1
ATOM 814 C C . ASN A 1 123 ? 22.031 9.790 42.037 1.00 86.22 123 ASN X C 1
ATOM 815 O O . ASN A 1 123 ? 21.859 10.896 42.587 1.00 86.96 123 ASN X O 1
ATOM 817 N N . LYS A 1 124 ? 21.523 9.514 40.834 1.00 87.57 124 LYS X N 1
ATOM 818 C CA . LYS A 1 124 ? 20.737 10.514 40.134 1.00 89.93 124 LYS X CA 1
ATOM 819 C C . LYS A 1 124 ? 19.385 10.807 40.841 1.00 88.98 124 LYS X C 1
ATOM 820 O O . LYS A 1 124 ? 18.734 11.820 40.550 1.00 92.05 124 LYS X O 1
ATOM 826 N N . ASP A 1 125 ? 18.999 9.936 41.770 1.00 84.77 125 ASP X N 1
ATOM 827 C CA . ASP A 1 125 ? 17.973 10.230 42.781 1.00 83.90 125 ASP X CA 1
ATOM 828 C C . ASP A 1 125 ? 18.435 11.254 43.851 1.00 81.59 125 ASP X C 1
ATOM 829 O O . ASP A 1 125 ? 19.394 11.002 44.598 1.00 78.09 125 ASP X O 1
ATOM 834 N N . PRO A 1 126 ? 17.728 12.389 43.958 1.00 83.26 126 PRO X N 1
ATOM 835 C CA . PRO A 1 126 ? 18.177 13.426 44.874 1.00 82.35 126 PRO X CA 1
ATOM 836 C C . PRO A 1 126 ? 18.182 13.111 46.381 1.00 78.58 126 PRO X C 1
ATOM 837 O O . PRO A 1 126 ? 19.052 13.628 47.088 1.00 78.06 126 PRO X O 1
ATOM 841 N N . LYS A 1 127 ? 17.258 12.294 46.889 1.00 76.46 127 LYS X N 1
ATOM 842 C CA . LYS A 1 127 ? 17.327 11.932 48.316 1.00 72.23 127 LYS X CA 1
ATOM 843 C C . LYS A 1 127 ? 18.532 11.054 48.547 1.00 68.45 127 LYS X C 1
ATOM 844 O O . LYS A 1 127 ? 19.103 11.078 49.619 1.00 67.29 127 LYS X O 1
ATOM 847 N N . PHE A 1 128 ? 18.911 10.278 47.548 1.00 67.82 128 PHE X N 1
ATOM 848 C CA . PHE A 1 128 ? 20.119 9.484 47.621 1.00 65.26 128 PHE X CA 1
ATOM 849 C C . PHE A 1 128 ? 21.348 10.385 47.563 1.00 64.69 128 PHE X C 1
ATOM 850 O O . PHE A 1 128 ? 22.219 10.289 48.418 1.00 62.85 128 PHE X O 1
ATOM 858 N N . ALA A 1 129 ? 21.418 11.251 46.556 1.00 66.86 129 ALA X N 1
ATOM 859 C CA . ALA A 1 129 ? 22.475 12.258 46.460 1.00 67.64 129 ALA X CA 1
ATOM 860 C C . ALA A 1 129 ? 22.747 12.897 47.815 1.00 66.71 129 ALA X C 1
ATOM 861 O O . ALA A 1 129 ? 23.888 13.012 48.238 1.00 65.37 129 ALA X O 1
ATOM 863 N N . GLU A 1 130 ? 21.689 13.307 48.495 1.00 67.84 130 GLU X N 1
ATOM 864 C CA . GLU A 1 130 ? 21.834 14.045 49.730 1.00 69.15 130 GLU X CA 1
ATOM 865 C C . GLU A 1 130 ? 22.413 13.151 50.822 1.00 66.20 130 GLU X C 1
ATOM 866 O O . GLU A 1 130 ? 23.334 13.530 51.517 1.00 66.20 130 GLU X O 1
ATOM 880 N N . GLU A 1 132 ? 24.175 10.554 50.298 1.00 63.42 132 GLU X N 1
ATOM 881 C CA . GLU A 1 132 ? 25.485 10.113 49.870 1.00 64.41 132 GLU X CA 1
ATOM 882 C C . GLU A 1 132 ? 26.522 11.153 50.317 1.00 65.55 132 GLU X C 1
ATOM 883 O O . GLU A 1 132 ? 27.552 10.813 50.864 1.00 64.94 132 GLU X O 1
ATOM 889 N N . GLU A 1 133 ? 26.234 12.427 50.083 1.00 67.90 133 GLU X N 1
ATOM 890 C CA . GLU A 1 133 ? 27.100 13.514 50.511 1.00 69.84 133 GLU X CA 1
ATOM 891 C C . GLU A 1 133 ? 27.209 13.548 52.060 1.00 67.86 133 GLU X C 1
ATOM 892 O O . GLU A 1 133 ? 28.254 13.833 52.638 1.00 68.51 133 GLU X O 1
ATOM 898 N N . ARG A 1 134 ? 26.129 13.226 52.734 1.00 65.35 134 ARG X N 1
ATOM 899 C CA . ARG A 1 134 ? 26.088 13.414 54.160 1.00 65.02 134 ARG X CA 1
ATOM 900 C C . ARG A 1 134 ? 26.679 12.229 54.964 1.00 61.24 134 ARG X C 1
ATOM 901 O O . ARG A 1 134 ? 27.339 12.454 55.989 1.00 60.96 134 ARG X O 1
ATOM 909 N N . PHE A 1 135 ? 26.427 11.001 54.470 1.00 58.08 135 PHE X N 1
ATOM 910 C CA . PHE A 1 135 ? 26.694 9.727 55.150 1.00 54.58 135 PHE X CA 1
ATOM 911 C C . PHE A 1 135 ? 27.466 8.672 54.319 1.00 54.37 135 PHE X C 1
ATOM 912 O O . PHE A 1 135 ? 28.570 8.254 54.699 1.00 54.57 135 PHE X O 1
ATOM 920 N N . TYR A 1 136 ? 26.915 8.200 53.200 1.00 53.86 136 TYR X N 1
ATOM 921 C CA . TYR A 1 136 ? 27.483 6.982 52.608 1.00 53.31 136 TYR X CA 1
ATOM 922 C C . TYR A 1 136 ? 28.930 7.150 52.153 1.00 55.38 136 TYR X C 1
ATOM 923 O O . TYR A 1 136 ? 29.742 6.205 52.200 1.00 55.83 136 TYR X O 1
ATOM 932 N N . ARG A 1 137 ? 29.289 8.329 51.686 1.00 57.24 137 ARG X N 1
ATOM 933 C CA . ARG A 1 137 ? 30.662 8.476 51.223 1.00 59.40 137 ARG X CA 1
ATOM 934 C C . ARG A 1 137 ? 31.688 8.497 52.350 1.00 59.47 137 ARG X C 1
ATOM 935 O O . ARG A 1 137 ? 32.850 8.550 52.076 1.00 62.18 137 ARG X O 1
ATOM 943 N N . TYR A 1 138 ? 31.265 8.486 53.596 1.00 57.69 138 TYR X N 1
ATOM 944 C CA . TYR A 1 138 ? 32.185 8.355 54.702 1.00 58.93 138 TYR X CA 1
ATOM 945 C C . TYR A 1 138 ? 32.227 6.912 55.311 1.00 59.19 138 TYR X C 1
ATOM 946 O O . TYR A 1 138 ? 32.750 6.708 56.412 1.00 58.98 138 TYR X O 1
ATOM 955 N N . GLY A 1 139 ? 31.643 5.930 54.610 1.00 59.40 139 GLY X N 1
ATOM 956 C CA . GLY A 1 139 ? 31.722 4.518 55.005 1.00 59.11 139 GLY X CA 1
ATOM 957 C C . GLY A 1 139 ? 30.487 3.896 55.636 1.00 57.58 139 GLY X C 1
ATOM 958 O O . GLY A 1 139 ? 30.603 2.884 56.349 1.00 59.19 139 GLY X O 1
ATOM 959 N N . ILE A 1 140 ? 29.307 4.480 55.415 1.00 55.71 140 ILE X N 1
ATOM 960 C CA . ILE A 1 140 ? 28.063 3.963 56.009 1.00 52.62 140 ILE X CA 1
ATOM 961 C C . ILE A 1 140 ? 27.351 3.290 54.873 1.00 53.17 140 ILE X C 1
ATOM 962 O O . ILE A 1 140 ? 27.176 3.919 53.813 1.00 53.67 140 ILE X O 1
ATOM 967 N N . LYS A 1 141 ? 26.999 2.013 55.050 1.00 53.26 141 LYS X N 1
ATOM 968 C CA . LYS A 1 141 ? 26.218 1.318 54.042 1.00 54.74 141 LYS X CA 1
ATOM 969 C C . LYS A 1 141 ? 24.823 1.896 54.079 1.00 53.84 141 LYS X C 1
ATOM 970 O O . LYS A 1 141 ? 24.279 2.188 55.140 1.00 52.75 141 LYS X O 1
ATOM 976 N N . PRO A 1 142 ? 24.222 2.060 52.916 1.00 54.58 142 PRO X N 1
ATOM 977 C CA . PRO A 1 142 ? 22.819 2.512 52.889 1.00 54.02 142 PRO X CA 1
ATOM 978 C C . PRO A 1 142 ? 21.826 1.690 53.741 1.00 52.54 142 PRO X C 1
ATOM 979 O O . PRO A 1 142 ? 20.894 2.219 54.331 1.00 50.87 142 PRO X O 1
ATOM 983 N N . GLU A 1 143 ? 22.036 0.398 53.784 1.00 53.16 143 GLU X N 1
ATOM 984 C CA . GLU A 1 143 ? 21.101 -0.491 54.423 1.00 53.05 143 GLU X CA 1
ATOM 985 C C . GLU A 1 143 ? 21.103 -0.253 55.936 1.00 51.00 143 GLU X C 1
ATOM 986 O O . GLU A 1 143 ? 20.076 -0.385 56.577 1.00 50.81 143 GLU X O 1
ATOM 992 N N . TRP A 1 144 ? 22.220 0.196 56.492 1.00 50.03 144 TRP X N 1
ATOM 993 C CA . TRP A 1 144 ? 22.359 0.353 57.932 1.00 48.21 144 TRP X CA 1
ATOM 994 C C . TRP A 1 144 ? 21.483 1.424 58.464 1.00 48.88 144 TRP X C 1
ATOM 995 O O . TRP A 1 144 ? 21.319 1.569 59.675 1.00 48.00 144 TRP X O 1
ATOM 1022 N N . ILE A 1 147 ? 15.118 0.739 58.140 1.00 49.53 147 ILE X N 1
ATOM 1023 C CA . ILE A 1 147 ? 14.440 0.020 59.193 1.00 47.50 147 ILE X CA 1
ATOM 1024 C C . ILE A 1 147 ? 14.268 -1.403 58.694 1.00 47.02 147 ILE X C 1
ATOM 1025 O O . ILE A 1 147 ? 13.791 -1.617 57.607 1.00 49.17 147 ILE X O 1
ATOM 1030 N N . HIS A 1 148 ? 14.677 -2.394 59.451 1.00 45.57 148 HIS X N 1
ATOM 1031 C CA . HIS A 1 148 ? 14.232 -3.739 59.106 1.00 46.51 148 HIS X CA 1
ATOM 1032 C C . HIS A 1 148 ? 12.880 -3.977 59.750 1.00 45.20 148 HIS X C 1
ATOM 1033 O O . HIS A 1 148 ? 11.952 -4.444 59.110 1.00 46.25 148 HIS X O 1
ATOM 1040 N N . ARG A 1 149 ? 12.813 -3.671 61.040 1.00 42.78 149 ARG X N 1
ATOM 1041 C CA . ARG A 1 149 ? 11.585 -3.704 61.766 1.00 43.66 149 ARG X CA 1
ATOM 1042 C C . ARG A 1 149 ? 11.660 -3.077 63.135 1.00 40.90 149 ARG X C 1
ATOM 1043 O O . ARG A 1 149 ? 12.723 -2.993 63.709 1.00 39.57 149 ARG X O 1
ATOM 1051 N N . ILE A 1 150 ? 10.506 -2.690 63.663 1.00 40.26 150 ILE X N 1
ATOM 1052 C CA . ILE A 1 150 ? 10.405 -2.120 65.001 1.00 39.19 150 ILE X CA 1
ATOM 1053 C C . ILE A 1 150 ? 10.231 -3.178 66.057 1.00 39.45 150 ILE X C 1
ATOM 1054 O O . ILE A 1 150 ? 9.381 -4.031 65.961 1.00 41.58 150 ILE X O 1
ATOM 1059 N N . LEU A 1 151 ? 11.008 -3.113 67.107 1.00 38.88 151 LEU X N 1
ATOM 1060 C CA . LEU A 1 151 ? 10.950 -4.200 68.063 1.00 39.69 151 LEU X CA 1
ATOM 1061 C C . LEU A 1 151 ? 10.180 -3.829 69.284 1.00 40.04 151 LEU X C 1
ATOM 1062 O O . LEU A 1 151 ? 9.625 -4.674 69.909 1.00 42.40 151 LEU X O 1
ATOM 1067 N N . ASN A 1 152 ? 10.177 -2.573 69.669 1.00 39.98 152 ASN X N 1
ATOM 1068 C CA . ASN A 1 152 ? 9.484 -2.203 70.876 1.00 41.31 152 ASN X CA 1
ATOM 1069 C C . ASN A 1 152 ? 9.318 -0.721 70.911 1.00 40.25 152 ASN X C 1
ATOM 1070 O O . ASN A 1 152 ? 9.707 -0.061 69.964 1.00 38.39 152 ASN X O 1
ATOM 1075 N N . HIS A 1 153 ? 8.700 -0.207 71.964 1.00 41.08 153 HIS X N 1
ATOM 1076 C CA . HIS A 1 153 ? 8.536 1.224 72.091 1.00 42.75 153 HIS X CA 1
ATOM 1077 C C . HIS A 1 153 ? 8.636 1.584 73.524 1.00 45.17 153 HIS X C 1
ATOM 1078 O O . HIS A 1 153 ? 8.573 0.723 74.384 1.00 44.93 153 HIS X O 1
ATOM 1085 N N . SER A 1 154 ? 8.750 2.883 73.764 1.00 48.90 154 SER X N 1
ATOM 1086 C CA . SER A 1 154 ? 8.827 3.448 75.093 1.00 52.33 154 SER X CA 1
ATOM 1087 C C . SER A 1 154 ? 8.152 4.799 75.086 1.00 56.17 154 SER X C 1
ATOM 1088 O O . SER A 1 154 ? 8.279 5.509 74.125 1.00 56.48 154 SER X O 1
ATOM 1091 N N . VAL A 1 155 ? 7.493 5.175 76.173 1.00 60.52 155 VAL X N 1
ATOM 1092 C CA . VAL A 1 155 ? 6.889 6.492 76.284 1.00 65.05 155 VAL X CA 1
ATOM 1093 C C . VAL A 1 155 ? 7.506 7.316 77.431 1.00 69.04 155 VAL X C 1
ATOM 1094 O O . VAL A 1 155 ? 7.787 6.743 78.481 1.00 69.63 155 VAL X O 1
ATOM 1098 N N . ASP A 1 156 ? 7.692 8.639 77.233 1.00 73.02 156 ASP X N 1
ATOM 1099 C CA . ASP A 1 156 ? 8.077 9.605 78.304 1.00 77.59 156 ASP X CA 1
ATOM 1100 C C . ASP A 1 156 ? 6.884 9.912 79.208 1.00 80.83 156 ASP X C 1
ATOM 1101 O O . ASP A 1 156 ? 5.759 9.508 78.901 1.00 81.35 156 ASP X O 1
ATOM 1106 N N . LYS A 1 157 ? 7.117 10.671 80.288 1.00 84.27 157 LYS X N 1
ATOM 1107 C CA . LYS A 1 157 ? 6.014 11.312 81.065 1.00 88.11 157 LYS X CA 1
ATOM 1108 C C . LYS A 1 157 ? 5.325 12.372 80.190 1.00 90.33 157 LYS X C 1
ATOM 1109 O O . LYS A 1 157 ? 4.152 12.661 80.381 1.00 93.12 157 LYS X O 1
ATOM 1111 N N . LYS A 1 158 ? 6.077 12.947 79.237 1.00 89.60 158 LYS X N 1
ATOM 1112 C CA . LYS A 1 158 ? 5.533 13.895 78.239 1.00 90.84 158 LYS X CA 1
ATOM 1113 C C . LYS A 1 158 ? 4.560 13.213 77.260 1.00 87.71 158 LYS X C 1
ATOM 1114 O O . LYS A 1 158 ? 3.558 13.798 76.889 1.00 90.72 158 LYS X O 1
ATOM 1116 N N . GLY A 1 159 ? 4.836 11.976 76.867 1.00 81.58 159 GLY X N 1
ATOM 1117 C CA . GLY A 1 159 ? 3.962 11.280 75.936 1.00 78.83 159 GLY X CA 1
ATOM 1118 C C . GLY A 1 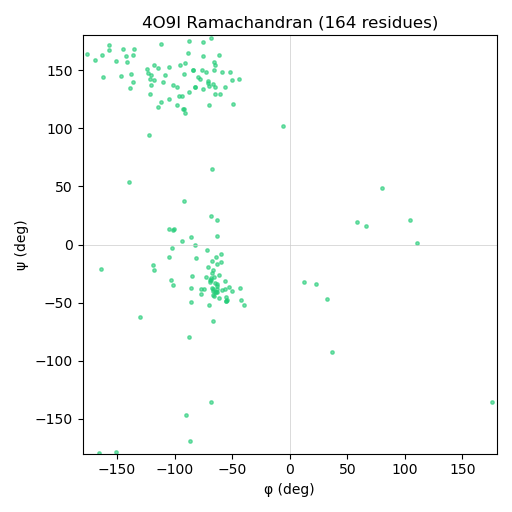159 ? 4.648 11.116 74.605 1.00 75.22 159 GLY X C 1
ATOM 1119 O O . GLY A 1 159 ? 4.068 10.563 73.690 1.00 74.41 159 GLY X O 1
ATOM 1120 N N . HIS A 1 160 ? 5.890 11.592 74.501 1.00 72.97 160 HIS X N 1
ATOM 1121 C CA . HIS A 1 160 ? 6.725 11.362 73.318 1.00 69.14 160 HIS X CA 1
ATOM 1122 C C . HIS A 1 160 ? 7.130 9.917 73.268 1.00 63.42 160 HIS X C 1
ATOM 1123 O O . HIS A 1 160 ? 7.554 9.344 74.268 1.00 62.50 160 HIS X O 1
ATOM 1130 N N . VAL A 1 161 ? 7.059 9.323 72.087 1.00 59.84 161 VAL X N 1
ATOM 1131 C CA . VAL A 1 161 ? 7.310 7.901 71.955 1.00 55.08 161 VAL X CA 1
ATOM 1132 C C . VAL A 1 161 ? 8.637 7.671 71.267 1.00 51.84 161 VAL X C 1
ATOM 1133 O O . VAL A 1 161 ? 9.025 8.415 70.385 1.00 53.05 161 VAL X O 1
ATOM 1137 N N . HIS A 1 162 ? 9.325 6.612 71.653 1.00 48.56 162 HIS X N 1
ATOM 1138 C CA . HIS A 1 162 ? 10.531 6.171 70.950 1.00 44.99 162 HIS X CA 1
ATOM 1139 C C . HIS A 1 162 ? 10.340 4.766 70.553 1.00 41.64 162 HIS X C 1
ATOM 1140 O O . HIS A 1 162 ? 9.668 4.009 71.228 1.00 40.84 162 HIS X O 1
ATOM 1147 N N . TYR A 1 163 ? 10.999 4.418 69.469 1.00 40.16 163 TYR X N 1
ATOM 1148 C CA . TYR A 1 163 ? 10.913 3.088 68.916 1.00 38.21 163 TYR X CA 1
ATOM 1149 C C . TYR A 1 163 ? 12.314 2.459 68.877 1.00 36.84 163 TYR X C 1
ATOM 1150 O O . TYR A 1 163 ? 13.304 3.092 68.596 1.00 35.91 163 TYR X O 1
ATOM 1159 N N . LEU A 1 164 ? 12.394 1.208 69.250 1.00 36.59 164 LEU X N 1
ATOM 1160 C CA . LEU A 1 164 ? 13.652 0.484 69.225 1.00 35.86 164 LEU X CA 1
ATOM 1161 C C . LEU A 1 164 ? 13.697 -0.184 67.885 1.00 35.81 164 LEU X C 1
ATOM 1162 O O . LEU A 1 164 ? 12.860 -1.025 67.624 1.00 37.08 164 LEU X O 1
ATOM 1167 N N . ILE A 1 165 ? 14.654 0.155 67.040 1.00 36.03 165 ILE X N 1
ATOM 1168 C CA . ILE A 1 165 ? 14.637 -0.308 65.674 1.00 37.10 165 ILE X CA 1
ATOM 1169 C C . ILE A 1 165 ? 15.724 -1.323 65.378 1.00 37.41 165 ILE X C 1
ATOM 1170 O O . ILE A 1 165 ? 16.820 -1.151 65.846 1.00 38.38 165 ILE X O 1
ATOM 1175 N N . LYS A 1 166 ? 15.425 -2.378 64.596 1.00 37.95 166 LYS X N 1
ATOM 1176 C CA . LYS A 1 166 ? 16.439 -3.246 64.010 1.00 37.71 166 LYS X CA 1
ATOM 1177 C C . LYS A 1 166 ? 16.698 -2.674 62.643 1.00 38.11 166 LYS X C 1
ATOM 1178 O O . LYS A 1 166 ? 15.737 -2.540 61.855 1.00 38.01 166 LYS X O 1
ATOM 1184 N N . TRP A 1 167 ? 17.970 -2.413 62.325 1.00 37.64 167 TRP X N 1
ATOM 1185 C CA . TRP A 1 167 ? 18.316 -1.848 61.025 1.00 38.54 167 TRP X CA 1
ATOM 1186 C C . TRP A 1 167 ? 18.705 -2.906 60.038 1.00 40.89 167 TRP X C 1
ATOM 1187 O O . TRP A 1 167 ? 19.172 -3.990 60.449 1.00 42.47 167 TRP X O 1
ATOM 1198 N N . ARG A 1 168 ? 18.545 -2.632 58.742 1.00 42.24 168 ARG X N 1
ATOM 1199 C CA . ARG A 1 168 ? 18.867 -3.667 57.741 1.00 45.13 168 ARG X CA 1
ATOM 1200 C C . ARG A 1 168 ? 20.328 -3.995 57.744 1.00 45.77 168 ARG X C 1
ATOM 1201 O O . ARG A 1 168 ? 21.136 -3.106 57.779 1.00 45.73 168 ARG X O 1
ATOM 1209 N N . ASP A 1 169 ? 20.632 -5.293 57.703 1.00 47.96 169 ASP X N 1
ATOM 1210 C CA . ASP A 1 169 ? 21.960 -5.853 57.630 1.00 49.80 169 ASP X CA 1
ATOM 1211 C C . ASP A 1 169 ? 22.759 -5.609 58.842 1.00 48.60 169 ASP X C 1
ATOM 1212 O O . ASP A 1 169 ? 23.960 -5.726 58.770 1.00 51.26 169 ASP X O 1
ATOM 1217 N N . LEU A 1 170 ? 22.145 -5.233 59.953 1.00 46.54 170 LEU X N 1
ATOM 1218 C CA . LEU A 1 170 ? 22.878 -5.088 61.209 1.00 44.74 170 LEU X CA 1
ATOM 1219 C C . LEU A 1 170 ? 22.228 -6.023 62.155 1.00 44.25 170 LEU X C 1
ATOM 1220 O O . LEU A 1 170 ? 21.041 -6.222 62.085 1.00 44.78 170 LEU X O 1
ATOM 1225 N N . PRO A 1 171 ? 22.981 -6.617 63.056 1.00 45.23 171 PRO X N 1
ATOM 1226 C CA . PRO A 1 171 ? 22.362 -7.516 64.038 1.00 45.26 171 PRO X CA 1
ATOM 1227 C C . PRO A 1 171 ? 21.341 -6.905 64.962 1.00 43.59 171 PRO X C 1
ATOM 1228 O O . PRO A 1 171 ? 21.281 -5.689 65.108 1.00 40.74 171 PRO X O 1
ATOM 1232 N N . TYR A 1 172 ? 20.557 -7.788 65.577 1.00 45.56 172 TYR X N 1
ATOM 1233 C CA . TYR A 1 172 ? 19.588 -7.455 66.633 1.00 45.77 172 TYR X CA 1
ATOM 1234 C C . TYR A 1 172 ? 20.252 -6.700 67.776 1.00 46.32 172 TYR X C 1
ATOM 1235 O O . TYR A 1 172 ? 19.766 -5.674 68.215 1.00 45.42 172 TYR X O 1
ATOM 1244 N N . ASP A 1 173 ? 21.371 -7.204 68.234 1.00 49.08 173 ASP X N 1
ATOM 1245 C CA . ASP A 1 173 ? 22.140 -6.521 69.255 1.00 51.14 173 ASP X CA 1
ATOM 1246 C C . ASP A 1 173 ? 22.634 -5.121 68.893 1.00 49.49 173 ASP X C 1
ATOM 1247 O O . ASP A 1 173 ? 23.041 -4.390 69.760 1.00 49.82 173 ASP X O 1
ATOM 1252 N N . GLN A 1 174 ? 22.602 -4.754 67.620 1.00 48.01 174 GLN X N 1
ATOM 1253 C CA . GLN A 1 174 ? 22.869 -3.375 67.203 1.00 46.45 174 GLN X CA 1
ATOM 1254 C C . GLN A 1 174 ? 21.579 -2.573 66.910 1.00 44.40 174 GLN X C 1
ATOM 1255 O O . GLN A 1 174 ? 21.640 -1.507 66.333 1.00 43.42 174 GLN X O 1
ATOM 1261 N N . ALA A 1 175 ? 20.416 -3.088 67.321 1.00 43.84 175 ALA X N 1
ATOM 1262 C CA . ALA A 1 175 ? 19.192 -2.297 67.399 1.00 42.77 175 ALA X CA 1
ATOM 1263 C C . ALA A 1 175 ? 19.420 -1.034 68.195 1.00 43.45 175 ALA X C 1
ATOM 1264 O O . ALA A 1 175 ? 20.206 -1.038 69.122 1.00 44.60 175 ALA X O 1
ATOM 1266 N N . SER A 1 176 ? 18.707 0.047 67.867 1.00 44.30 176 SER X N 1
ATOM 1267 C CA . SER A 1 176 ? 18.836 1.296 68.643 1.00 46.05 176 SER X CA 1
ATOM 1268 C C . SER A 1 176 ? 17.580 2.128 68.649 1.00 45.20 176 SER X C 1
ATOM 1269 O O . SER A 1 176 ? 16.810 2.020 67.750 1.00 46.68 176 SER X O 1
ATOM 1272 N N . TRP A 1 177 ? 17.429 2.996 69.632 1.00 46.07 177 TRP X N 1
ATOM 1273 C CA . TRP A 1 177 ? 16.223 3.792 69.805 1.00 46.77 177 TRP X CA 1
ATOM 1274 C C . TRP A 1 177 ? 16.160 4.952 68.873 1.00 48.54 177 TRP X C 1
ATOM 1275 O O . TRP A 1 177 ? 17.137 5.570 68.599 1.00 51.48 177 TRP X O 1
ATOM 1286 N N . GLU A 1 178 ? 14.991 5.262 68.382 1.00 49.98 178 GLU X N 1
ATOM 1287 C CA . GLU A 1 178 ? 14.770 6.513 67.718 1.00 52.31 178 GLU X CA 1
ATOM 1288 C C . GLU A 1 178 ? 13.440 7.105 68.196 1.00 54.81 178 GLU X C 1
ATOM 1289 O O . GLU A 1 178 ? 12.441 6.395 68.408 1.00 54.48 178 GLU X O 1
ATOM 1295 N N . SER A 1 179 ? 13.481 8.417 68.385 1.00 58.15 179 SER X N 1
ATOM 1296 C CA . SER A 1 179 ? 12.333 9.271 68.512 1.00 60.88 179 SER X CA 1
ATOM 1297 C C . SER A 1 179 ? 11.349 9.034 67.368 1.00 61.71 179 SER X C 1
ATOM 1298 O O . SER A 1 179 ? 11.771 8.801 66.248 1.00 61.07 179 SER X O 1
ATOM 1301 N N . GLU A 1 180 ? 10.056 9.065 67.693 1.00 63.67 180 GLU X N 1
ATOM 1302 C CA . GLU A 1 180 ? 8.979 9.036 66.741 1.00 65.73 180 GLU X CA 1
ATOM 1303 C C . GLU A 1 180 ? 9.050 10.163 65.701 1.00 69.00 180 GLU X C 1
ATOM 1304 O O . GLU A 1 180 ? 8.638 9.973 64.562 1.00 69.85 180 GLU X O 1
ATOM 1310 N N . ASP A 1 181 ? 9.591 11.321 66.084 1.00 71.69 181 ASP X N 1
ATOM 1311 C CA . ASP A 1 181 ? 9.504 12.557 65.279 1.00 75.77 181 ASP X CA 1
ATOM 1312 C C . ASP A 1 181 ? 10.539 12.667 64.160 1.00 74.79 181 ASP X C 1
ATOM 1313 O O . ASP A 1 181 ? 10.553 13.628 63.397 1.00 77.47 181 ASP X O 1
ATOM 1318 N N . VAL A 1 182 ? 11.383 11.656 64.066 1.00 71.90 182 VAL X N 1
ATOM 1319 C CA . VAL A 1 182 ? 12.429 11.554 63.065 1.00 70.56 182 VAL X CA 1
ATOM 1320 C C . VAL A 1 182 ? 11.872 11.170 61.680 1.00 70.72 182 VAL X C 1
ATOM 1321 O O . VAL A 1 182 ? 10.716 10.737 61.544 1.00 71.21 182 VAL X O 1
ATOM 1325 N N . GLU A 1 183 ? 12.687 11.409 60.651 1.00 70.71 183 GLU X N 1
ATOM 1326 C CA . GLU A 1 183 ? 12.273 11.263 59.238 1.00 71.19 183 GLU X CA 1
ATOM 1327 C C . GLU A 1 183 ? 13.211 10.247 58.539 1.00 67.98 183 GLU X C 1
ATOM 1328 O O . GLU A 1 183 ? 14.316 10.556 58.059 1.00 68.18 183 GLU X O 1
ATOM 1330 N N . ILE A 1 184 ? 12.738 9.010 58.536 1.00 65.15 184 ILE X N 1
ATOM 1331 C CA . ILE A 1 184 ? 13.431 7.886 57.968 1.00 62.02 184 ILE X CA 1
ATOM 1332 C C . ILE A 1 184 ? 12.470 7.296 56.933 1.00 63.11 184 ILE X C 1
ATOM 1333 O O . ILE A 1 184 ? 11.247 7.328 57.118 1.00 62.89 184 ILE X O 1
ATOM 1338 N N . GLN A 1 185 ? 13.009 6.742 55.856 1.00 63.05 185 GLN X N 1
ATOM 1339 C CA . GLN A 1 185 ? 12.142 6.130 54.870 1.00 65.33 185 GLN X CA 1
ATOM 1340 C C . GLN A 1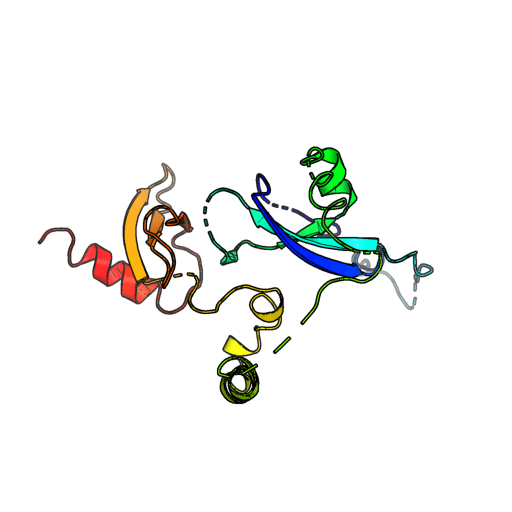 185 ? 11.097 5.149 55.536 1.00 64.22 185 GLN X C 1
ATOM 1341 O O . GLN A 1 185 ? 11.443 4.214 56.259 1.00 61.84 185 GLN X O 1
ATOM 1347 N N . ASP A 1 186 ? 9.818 5.451 55.321 1.00 65.72 186 ASP X N 1
ATOM 1348 C CA . ASP A 1 186 ? 8.664 4.644 55.731 1.00 65.50 186 ASP X CA 1
ATOM 1349 C C . ASP A 1 186 ? 8.566 4.386 57.198 1.00 62.04 186 ASP X C 1
ATOM 1350 O O . ASP A 1 18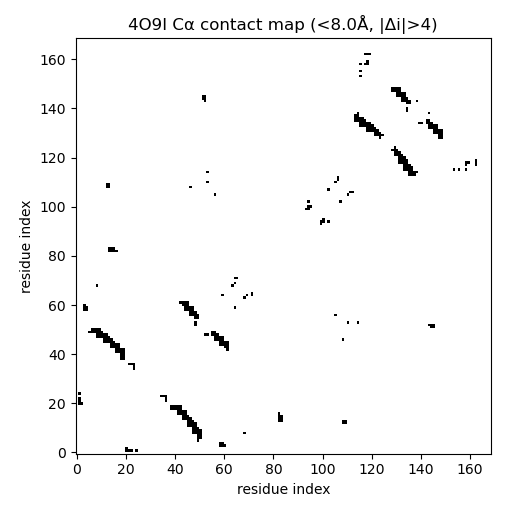6 ? 7.836 3.522 57.635 1.00 61.16 186 ASP X O 1
ATOM 1355 N N . TYR A 1 187 ? 9.251 5.195 57.967 1.00 59.74 187 TYR X N 1
ATOM 1356 C CA . TYR A 1 187 ? 9.104 5.124 59.377 1.00 58.25 187 TYR X CA 1
ATOM 1357 C C . TYR A 1 187 ? 7.654 4.903 59.718 1.00 60.68 187 TYR X C 1
ATOM 1358 O O . TYR A 1 187 ? 7.326 3.955 60.411 1.00 59.66 187 TYR X O 1
ATOM 1367 N N . ASP A 1 188 ? 6.760 5.724 59.186 1.00 64.79 188 ASP X N 1
ATOM 1368 C CA . ASP A 1 188 ? 5.355 5.644 59.622 1.00 68.35 188 ASP X CA 1
ATOM 1369 C C . ASP A 1 188 ? 4.643 4.382 59.189 1.00 68.82 188 ASP X C 1
ATOM 1370 O O . ASP A 1 188 ? 3.746 3.901 59.874 1.00 70.21 188 ASP X O 1
ATOM 1375 N N . LEU A 1 189 ? 5.057 3.846 58.052 1.00 68.67 189 LEU X N 1
ATOM 1376 C CA . LEU A 1 189 ? 4.583 2.555 57.569 1.00 68.87 189 LEU X CA 1
ATOM 1377 C C . LEU A 1 189 ? 4.968 1.418 58.489 1.00 64.93 189 LEU X C 1
ATOM 1378 O O . LEU A 1 189 ? 4.211 0.498 58.686 1.00 66.10 189 LEU X O 1
ATOM 1383 N N . PHE A 1 190 ? 6.164 1.485 59.037 1.00 60.70 190 PHE X N 1
ATOM 1384 C CA . PHE A 1 190 ? 6.615 0.493 59.996 1.00 58.03 190 PHE X CA 1
ATOM 1385 C C . PHE A 1 190 ? 5.960 0.658 61.340 1.00 57.20 190 PHE X C 1
ATOM 1386 O O . PHE A 1 190 ? 5.663 -0.333 61.998 1.00 57.26 190 PHE X O 1
ATOM 1394 N N . LYS A 1 191 ? 5.767 1.900 61.768 1.00 56.90 191 LYS X N 1
ATOM 1395 C CA . LYS A 1 191 ? 5.040 2.163 63.017 1.00 56.48 191 LYS X CA 1
ATOM 1396 C C . LYS A 1 191 ? 3.663 1.542 62.994 1.00 58.29 191 LYS X C 1
ATOM 1397 O O . LYS A 1 191 ? 3.196 1.030 63.995 1.00 57.18 191 LYS X O 1
ATOM 1403 N N . GLN A 1 192 ? 3.009 1.589 61.850 1.00 61.12 192 GLN X N 1
ATOM 1404 C CA . GLN A 1 192 ? 1.653 1.086 61.817 1.00 65.65 192 GLN X CA 1
ATOM 1405 C C . GLN A 1 192 ? 1.662 -0.404 61.796 1.00 65.27 192 GLN X C 1
ATOM 1406 O O . GLN A 1 192 ? 0.861 -1.047 62.450 1.00 66.98 192 GLN X O 1
ATOM 141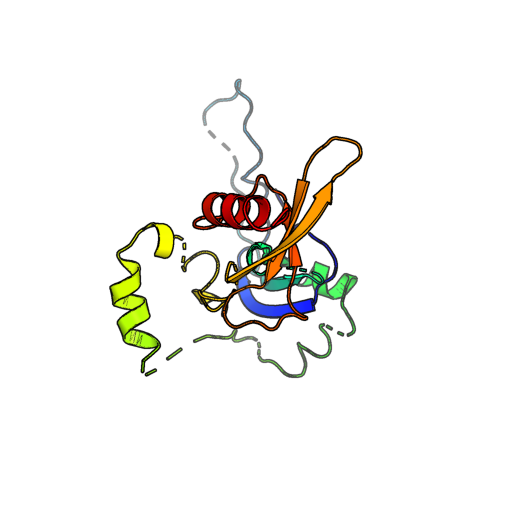2 N N . SER A 1 193 ? 2.604 -0.969 61.081 1.00 63.91 193 SER X N 1
ATOM 1413 C CA . SER A 1 193 ? 2.811 -2.402 61.205 1.00 63.81 193 SER X CA 1
ATOM 1414 C C . SER A 1 193 ? 3.057 -2.851 62.670 1.00 60.21 193 SER X C 1
ATOM 1415 O O . SER A 1 193 ? 2.443 -3.777 63.172 1.00 61.13 193 SER X O 1
ATOM 1418 N N . TYR A 1 194 ? 3.953 -2.172 63.350 1.00 56.45 194 TYR X N 1
ATOM 1419 C CA . TYR A 1 194 ? 4.273 -2.528 64.723 1.00 53.91 194 TYR X CA 1
ATOM 1420 C C . TYR A 1 194 ? 3.023 -2.539 65.552 1.00 56.63 194 TYR X C 1
ATOM 1421 O O . TYR A 1 194 ? 2.768 -3.443 66.331 1.00 56.97 194 TYR X O 1
ATOM 1430 N N . TRP A 1 195 ? 2.233 -1.505 65.369 1.00 59.61 195 TRP X N 1
ATOM 1431 C CA . TRP A 1 195 ? 1.087 -1.303 66.206 1.00 62.48 195 TRP X CA 1
ATOM 1432 C C . TRP A 1 195 ? -0.075 -2.234 65.824 1.00 68.44 195 TRP X C 1
ATOM 1433 O O . TRP A 1 195 ? -0.697 -2.811 66.689 1.00 69.21 195 TRP X O 1
ATOM 1444 N N . ASN A 1 196 ? -0.347 -2.411 64.541 1.00 73.78 196 ASN X N 1
ATOM 1445 C CA . ASN A 1 196 ? -1.345 -3.395 64.135 1.00 80.29 196 ASN X CA 1
ATOM 1446 C C . ASN A 1 196 ? -1.061 -4.817 64.679 1.00 82.53 196 ASN X C 1
ATOM 1447 O O . ASN A 1 196 ? -1.935 -5.459 65.265 1.00 85.95 196 ASN X O 1
ATOM 1452 N N . HIS A 1 197 ? 0.159 -5.306 64.527 1.00 83.15 197 HIS X N 1
ATOM 1453 C CA . HIS A 1 197 ? 0.435 -6.703 64.855 1.00 86.06 197 HIS X CA 1
ATOM 1454 C C . HIS A 1 197 ? 0.906 -6.846 66.307 1.00 85.31 197 HIS X C 1
ATOM 1455 O O . HIS A 1 197 ? 1.806 -7.640 66.600 1.00 84.31 197 HIS X O 1
ATOM 1462 N N . ARG A 1 198 ? 0.329 -6.063 67.211 1.00 87.09 198 ARG X N 1
ATOM 1463 C CA . ARG A 1 198 ? 0.813 -6.042 68.592 1.00 86.42 198 ARG X CA 1
ATOM 1464 C C . ARG A 1 198 ? -0.248 -6.511 69.592 1.00 90.32 198 ARG X C 1
ATOM 1465 O O . ARG A 1 198 ? 0.098 -6.949 70.692 1.00 89.82 198 ARG X O 1
ATOM 1473 N N . GLU A 1 199 ? -1.524 -6.440 69.229 1.00 95.20 199 GLU X N 1
ATOM 1474 C CA . GLU A 1 199 ? -2.571 -7.065 70.055 1.00 99.16 199 GLU X CA 1
ATOM 1475 C C . GLU A 1 199 ? -3.082 -8.409 69.474 1.00 103.00 199 GLU X C 1
ATOM 1476 O O . GLU A 1 199 ? -3.927 -9.089 70.099 1.00 105.81 199 GLU X O 1
ATOM 1482 N N . LEU A 1 200 ? -2.564 -8.796 68.300 1.00 103.70 200 LEU X N 1
ATOM 1483 C CA . LEU A 1 200 ? -2.838 -10.131 67.730 1.00 107.16 200 LEU X CA 1
ATOM 1484 C C . LEU A 1 200 ? -2.006 -11.193 68.486 1.00 105.99 200 LEU X C 1
ATOM 1485 O O . LEU A 1 200 ? -1.411 -10.917 69.552 1.00 102.97 200 LEU X O 1
#

Foldseek 3Di:
DLFDDPAAFDDWLWKDWAWDRDPPPDDDDPPDDDDDDDTDGTAMKTFTDHPQAQVPTDIHGPVVCCVHVVCVVVVDVPDDVDIDAVVPVVLVVVCVDPVSVVCVVGVRSPDDPQSQPAWDDKDADPVGWMKTFGDTGPDDPVSTHIDTPVDDDVCSVVRVVVCVVVPVD

Nearest PDB structures (foldseek):
  4o9i-assembly1_X  TM=1.003E+00  e=1.052E-30  Homo sapiens
  6q3m-assembly3_C  TM=8.227E-01  e=2.609E-23  Homo sapiens
  6q3m-assembly2_B  TM=8.078E-01  e=7.506E-23  Homo sapiens
  6q3m-assembly1_A  TM=7.977E-01  e=7.078E-23  Homo sapiens
  6q3m-assembly4_D  TM=8.892E-01  e=4.516E-20  Homo sapiens

B-factor: mean 65.15, std 22.82, range [19.5, 159.57]